Protein AF-A0A356KQ72-F1 (afdb_monomer_lite)

Radius of gyration: 13.11 Å; chains: 1; bounding box: 30×31×34 Å

Secondary structure (DSSP, 8-state):
-EEEEEGGGTEEEEE--TT--GGGHHHHHHHHHHHHHHHHSS---EEEEE-TT-S-HHHHHHHT--SS--TTEEEE-HHHHHHHHHHTTGGGTS-EESSHHHHHHT--

Foldseek 3Di:
DDWDDDPVLLEIEAEDDPPDDLQCVVVVVVVVQVVSCVVPVDGRQAYEYEQCPPPDCPSNLVSCQDPAHPPRYAYANAQVGQVVCVVVVVVPGHHYDNGPVCRSVVND

pLDDT: mean 78.25, std 9.69, range [47.94, 90.31]

Sequence (108 aa):
MKVETRPDSLARVLVPEASDDPANLEDAIHDECARYREQTGERLPQVVLDLSGVSEQGPWLRAAGPQQPDTNLRVALGQKGYLTARALRLDAVYEWYPDVEAALNGGR

Structure (mmCIF, N/CA/C/O backbone):
data_AF-A0A356KQ72-F1
#
_entry.id   AF-A0A356KQ72-F1
#
loop_
_atom_site.group_PDB
_atom_site.id
_atom_site.type_symbol
_atom_site.label_atom_id
_atom_site.label_alt_id
_atom_site.label_comp_id
_atom_site.label_asym_id
_atom_site.label_entity_id
_atom_site.label_seq_id
_atom_site.pdbx_PDB_ins_code
_atom_site.Cartn_x
_atom_site.Cartn_y
_atom_site.Cartn_z
_atom_site.occupancy
_atom_site.B_iso_or_equiv
_atom_site.auth_seq_id
_atom_site.auth_comp_id
_atom_site.auth_asym_id
_atom_site.auth_atom_id
_atom_site.pdbx_PDB_model_num
ATOM 1 N N . MET A 1 1 ? -0.282 12.506 -1.897 1.00 84.44 1 MET A N 1
ATOM 2 C CA . MET A 1 1 ? -0.641 11.085 -1.768 1.00 84.44 1 MET A CA 1
ATOM 3 C C . MET A 1 1 ? -2.100 11.024 -1.445 1.00 84.44 1 MET A C 1
ATOM 5 O O . MET A 1 1 ? -2.547 11.642 -0.479 1.00 84.44 1 MET A O 1
ATOM 9 N N . LYS A 1 2 ? -2.847 10.295 -2.265 1.00 87.94 2 LYS A N 1
ATOM 10 C CA . LYS A 1 2 ? -4.283 10.140 -2.094 1.00 87.94 2 LYS A CA 1
ATOM 11 C C . LYS A 1 2 ? -4.568 8.883 -1.281 1.00 87.94 2 LYS A C 1
ATOM 13 O O . LYS A 1 2 ? -3.965 7.841 -1.515 1.00 87.94 2 LYS A O 1
ATOM 18 N N . VAL A 1 3 ? -5.523 8.972 -0.359 1.00 84.25 3 VAL A N 1
ATOM 19 C CA . VAL A 1 3 ? -5.991 7.820 0.420 1.00 84.25 3 VAL A CA 1
ATOM 20 C C . VAL A 1 3 ? -7.411 7.476 0.010 1.00 84.25 3 VAL A C 1
ATOM 22 O O . VAL A 1 3 ? -8.324 8.291 0.143 1.00 84.25 3 VAL A O 1
ATOM 25 N N . GLU A 1 4 ? -7.608 6.257 -0.477 1.00 87.81 4 GLU A N 1
ATOM 26 C CA . GLU A 1 4 ? -8.927 5.708 -0.752 1.00 87.81 4 GLU A CA 1
ATOM 27 C C . GLU A 1 4 ? -9.350 4.772 0.379 1.00 87.81 4 GLU A C 1
ATOM 29 O O . GLU A 1 4 ? -8.653 3.827 0.753 1.00 87.81 4 GLU A O 1
ATOM 34 N N . THR A 1 5 ? -10.523 5.047 0.945 1.00 78.88 5 THR A N 1
ATOM 35 C CA . THR A 1 5 ? -11.129 4.193 1.965 1.00 78.88 5 THR A CA 1
ATOM 36 C C . THR A 1 5 ? -11.990 3.138 1.291 1.00 78.88 5 THR A C 1
ATOM 38 O O . THR A 1 5 ? -12.912 3.479 0.551 1.00 78.88 5 THR A O 1
ATOM 41 N N . ARG A 1 6 ? -11.721 1.861 1.579 1.00 76.56 6 ARG A N 1
ATOM 42 C CA . ARG A 1 6 ? -12.579 0.745 1.171 1.00 76.56 6 ARG A CA 1
ATOM 43 C C . ARG A 1 6 ? -13.343 0.245 2.405 1.00 76.56 6 ARG A C 1
ATOM 45 O O . ARG A 1 6 ? -12.752 -0.438 3.240 1.00 76.56 6 ARG A O 1
ATOM 52 N N . PRO A 1 7 ? -14.619 0.639 2.580 1.00 61.94 7 PRO A N 1
ATOM 53 C CA . PRO A 1 7 ? -15.371 0.343 3.800 1.00 61.94 7 PRO A CA 1
ATOM 54 C C . PRO A 1 7 ? -15.613 -1.159 4.000 1.00 61.94 7 PRO A C 1
ATOM 56 O O . PRO A 1 7 ? -15.627 -1.615 5.138 1.00 61.94 7 PRO A O 1
ATOM 59 N N . ASP A 1 8 ? -15.720 -1.927 2.915 1.00 65.19 8 ASP A N 1
ATOM 60 C CA . ASP A 1 8 ? -16.054 -3.356 2.965 1.00 65.19 8 ASP A CA 1
ATOM 61 C C . ASP A 1 8 ? -14.886 -4.249 3.422 1.00 65.19 8 ASP A C 1
ATOM 63 O O . ASP A 1 8 ? -15.103 -5.359 3.901 1.00 65.19 8 ASP A O 1
ATOM 67 N N . SER A 1 9 ? -13.644 -3.771 3.298 1.00 62.00 9 SER A N 1
ATOM 68 C CA . SER A 1 9 ? -12.425 -4.539 3.587 1.00 62.00 9 SER A CA 1
ATOM 69 C C . SER A 1 9 ? -11.631 -4.020 4.788 1.00 62.00 9 SER A C 1
ATOM 71 O O . SER A 1 9 ? -10.566 -4.556 5.088 1.00 62.00 9 SER A O 1
ATOM 73 N N . LEU A 1 10 ? -12.118 -2.969 5.468 1.00 72.81 10 LEU A N 1
ATOM 74 C CA . LEU A 1 10 ? -11.399 -2.248 6.535 1.00 72.81 10 LEU A CA 1
ATOM 75 C C . LEU A 1 10 ? -9.970 -1.826 6.133 1.00 72.81 10 LEU A C 1
ATOM 77 O O . LEU A 1 10 ? -9.112 -1.596 6.984 1.00 72.81 10 LEU A O 1
ATOM 81 N N . ALA A 1 11 ? -9.714 -1.710 4.830 1.00 81.06 11 ALA A N 1
ATOM 82 C CA . ALA A 1 11 ? -8.404 -1.401 4.288 1.00 81.06 11 ALA A CA 1
ATOM 83 C C . ALA A 1 11 ? -8.299 0.079 3.904 1.00 81.06 11 ALA A C 1
ATOM 85 O O . ALA A 1 11 ? -9.270 0.723 3.477 1.00 81.06 11 ALA A O 1
ATOM 86 N N . ARG A 1 12 ? -7.086 0.618 4.021 1.00 86.44 12 ARG A N 1
ATOM 87 C CA . ARG A 1 12 ? -6.717 1.919 3.450 1.00 86.44 12 ARG A CA 1
ATOM 88 C C . ARG A 1 12 ? -5.845 1.692 2.227 1.00 86.44 12 ARG A C 1
ATOM 90 O O . ARG A 1 12 ? -4.833 1.003 2.318 1.00 86.44 12 ARG A O 1
ATOM 97 N N . VAL A 1 13 ? -6.243 2.259 1.093 1.00 89.12 13 VAL A N 1
ATOM 98 C CA . VAL A 1 13 ? -5.457 2.209 -0.141 1.00 89.12 13 VAL A CA 1
ATOM 99 C C . VAL A 1 13 ? -4.727 3.537 -0.298 1.00 89.12 13 VAL A C 1
ATOM 101 O O . VAL A 1 13 ? -5.358 4.582 -0.440 1.00 89.12 13 VAL A O 1
ATOM 104 N N . LEU A 1 14 ? -3.403 3.496 -0.241 1.00 88.69 14 LEU A N 1
ATOM 105 C CA . LEU A 1 14 ? -2.513 4.613 -0.512 1.00 88.69 14 LEU A CA 1
ATOM 106 C C . LEU A 1 14 ? -2.192 4.630 -2.002 1.00 88.69 14 LEU A C 1
ATOM 108 O O . LEU A 1 14 ? -1.654 3.660 -2.530 1.00 88.69 14 LEU A O 1
ATOM 112 N N . VAL A 1 15 ? -2.510 5.731 -2.672 1.00 90.31 15 VAL A N 1
ATOM 113 C CA . VAL A 1 15 ? -2.258 5.930 -4.099 1.00 90.31 15 VAL A CA 1
ATOM 114 C C . VAL A 1 15 ? -1.272 7.090 -4.240 1.00 90.31 15 VAL A C 1
ATOM 116 O O . VAL A 1 15 ? -1.663 8.248 -4.037 1.00 90.31 15 VAL A O 1
ATOM 119 N N . PRO A 1 16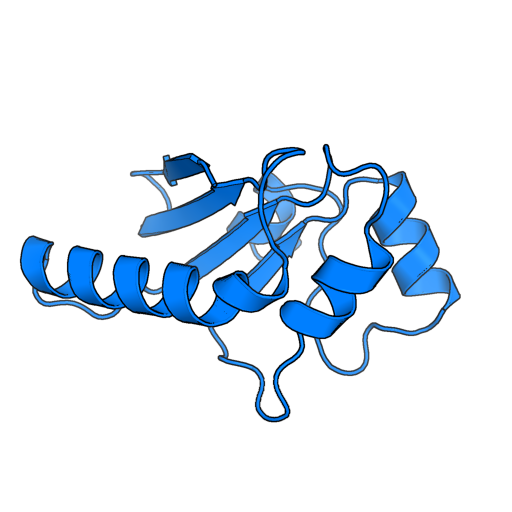 ? 0.009 6.814 -4.538 1.00 86.31 16 PRO A N 1
ATOM 120 C CA . PRO A 1 16 ? 0.983 7.858 -4.797 1.00 86.31 16 PRO A CA 1
ATOM 121 C C . PRO A 1 16 ? 0.647 8.656 -6.050 1.00 86.31 16 PRO A C 1
ATOM 123 O O . PRO A 1 16 ? 0.214 8.125 -7.073 1.00 86.31 16 PRO A O 1
ATOM 126 N N . GLU A 1 17 ? 0.896 9.950 -5.966 1.00 85.88 17 GLU A N 1
ATOM 127 C CA . GLU A 1 17 ? 0.766 10.915 -7.042 1.00 85.88 17 GLU A CA 1
ATOM 128 C C . GLU A 1 17 ? 2.158 11.279 -7.568 1.00 85.88 17 GLU A C 1
ATOM 130 O O . GLU A 1 17 ? 3.169 11.116 -6.887 1.00 85.88 17 GLU A O 1
ATOM 135 N N . ALA A 1 18 ? 2.235 11.809 -8.790 1.00 78.44 18 ALA A N 1
ATOM 136 C CA . ALA A 1 18 ? 3.519 12.132 -9.423 1.00 78.44 18 ALA A CA 1
ATOM 137 C C . ALA A 1 18 ? 4.360 13.167 -8.646 1.00 78.44 18 ALA A C 1
ATOM 139 O O . ALA A 1 18 ? 5.566 13.253 -8.855 1.00 78.44 18 ALA A O 1
ATOM 140 N N . SER A 1 19 ? 3.726 13.964 -7.783 1.00 82.25 19 SER A N 1
ATOM 141 C CA . SER A 1 19 ? 4.378 14.961 -6.931 1.00 82.25 19 SER A CA 1
ATOM 142 C C . SER A 1 19 ? 4.809 14.431 -5.562 1.00 82.25 19 SER A C 1
ATOM 144 O O . SER A 1 19 ? 5.397 15.192 -4.798 1.00 82.25 19 SER A O 1
ATOM 146 N N . ASP A 1 20 ? 4.475 13.187 -5.216 1.00 84.75 20 ASP A N 1
ATOM 147 C CA . ASP A 1 20 ? 4.790 12.635 -3.901 1.00 84.75 20 ASP A CA 1
ATOM 148 C C . ASP A 1 20 ? 6.240 12.178 -3.794 1.00 84.75 20 ASP A C 1
ATOM 150 O O . ASP A 1 20 ? 6.812 11.626 -4.734 1.00 84.75 20 ASP A O 1
ATOM 154 N N . ASP A 1 21 ? 6.806 12.358 -2.603 1.00 86.00 21 ASP A N 1
ATOM 155 C CA . ASP A 1 21 ? 8.124 11.842 -2.256 1.00 86.00 21 ASP A CA 1
ATOM 156 C C . ASP A 1 21 ? 7.993 10.435 -1.640 1.00 86.00 21 ASP A C 1
ATOM 158 O O . ASP A 1 21 ? 7.341 10.289 -0.597 1.00 86.00 21 ASP A O 1
ATOM 162 N N . PRO A 1 22 ? 8.623 9.398 -2.229 1.00 83.19 22 PRO A N 1
ATOM 163 C CA . PRO A 1 22 ? 8.697 8.066 -1.637 1.00 83.19 22 PRO A CA 1
ATOM 164 C C . PRO A 1 22 ? 9.258 8.050 -0.211 1.00 83.19 22 PRO A C 1
ATOM 166 O O . PRO A 1 22 ? 8.898 7.166 0.563 1.00 83.19 22 PRO A O 1
ATOM 169 N N . ALA A 1 23 ? 10.118 9.007 0.156 1.00 85.31 23 ALA A N 1
ATOM 170 C CA . ALA A 1 23 ? 10.683 9.099 1.502 1.00 85.31 23 ALA A CA 1
ATOM 171 C C . ALA A 1 23 ? 9.618 9.339 2.586 1.00 85.31 23 ALA A C 1
ATOM 173 O O . ALA A 1 23 ? 9.818 8.940 3.728 1.00 85.31 23 ALA A O 1
ATOM 174 N N . ASN A 1 24 ? 8.469 9.915 2.220 1.00 85.69 24 ASN A N 1
ATOM 175 C CA . ASN A 1 24 ? 7.368 10.203 3.142 1.00 85.69 24 ASN A CA 1
ATOM 176 C C . ASN A 1 24 ? 6.372 9.038 3.273 1.00 85.69 24 ASN A C 1
ATOM 178 O O . ASN A 1 24 ? 5.338 9.183 3.922 1.00 85.69 24 ASN A O 1
ATOM 182 N N . LEU A 1 25 ? 6.626 7.893 2.627 1.00 83.19 25 LEU A N 1
ATOM 183 C CA . LEU A 1 25 ? 5.703 6.756 2.649 1.00 83.19 25 LEU A CA 1
ATOM 184 C C . LEU A 1 25 ? 5.486 6.212 4.067 1.00 83.19 25 LEU A C 1
ATOM 186 O O . LEU A 1 25 ? 4.356 5.889 4.423 1.00 83.19 25 LEU A O 1
ATOM 190 N N . GLU A 1 26 ? 6.551 6.108 4.864 1.00 81.19 26 GLU A N 1
ATOM 191 C CA . GLU A 1 26 ? 6.465 5.610 6.241 1.00 81.19 26 GLU A CA 1
ATOM 192 C C . GLU A 1 26 ? 5.598 6.530 7.110 1.00 81.19 26 GLU A C 1
ATOM 194 O O . GLU A 1 26 ? 4.673 6.058 7.771 1.00 81.19 26 GLU A O 1
ATOM 199 N N . ASP A 1 27 ? 5.825 7.842 7.024 1.00 84.50 27 ASP A N 1
ATOM 200 C CA . ASP A 1 27 ? 5.022 8.849 7.723 1.00 84.50 27 ASP A CA 1
ATOM 201 C C . ASP A 1 27 ? 3.554 8.790 7.285 1.00 84.50 27 ASP A C 1
ATOM 203 O O . ASP A 1 27 ? 2.659 8.749 8.125 1.00 84.50 27 ASP A O 1
ATOM 207 N N . ALA A 1 28 ? 3.290 8.673 5.980 1.00 85.75 28 ALA A N 1
ATOM 208 C CA . ALA A 1 28 ? 1.930 8.548 5.463 1.00 85.75 28 ALA A CA 1
ATOM 209 C C . ALA A 1 28 ? 1.213 7.291 5.993 1.00 85.75 28 ALA A C 1
ATOM 211 O O . ALA A 1 28 ? 0.034 7.350 6.343 1.00 85.75 28 ALA A O 1
ATOM 212 N N . ILE A 1 29 ? 1.908 6.152 6.084 1.00 83.12 29 ILE A N 1
ATOM 213 C CA . ILE A 1 29 ? 1.352 4.920 6.664 1.00 83.12 29 ILE A CA 1
ATOM 214 C C . ILE A 1 29 ? 1.068 5.111 8.159 1.00 83.12 29 ILE A C 1
ATOM 216 O O . ILE A 1 29 ? -0.004 4.715 8.632 1.00 83.12 29 ILE A O 1
ATOM 220 N N . HIS A 1 30 ? 1.996 5.718 8.903 1.00 83.75 30 HIS A N 1
ATOM 221 C CA . HIS A 1 30 ? 1.829 5.981 10.331 1.00 83.75 30 HIS A CA 1
ATOM 222 C C . HIS A 1 30 ? 0.659 6.925 10.613 1.00 83.75 30 HIS A C 1
ATOM 224 O O . HIS A 1 30 ? -0.177 6.606 11.463 1.00 83.75 30 HIS A O 1
ATOM 230 N N . ASP A 1 31 ? 0.554 8.026 9.871 1.00 86.31 31 ASP A N 1
ATOM 231 C CA . ASP A 1 31 ? -0.535 8.995 9.985 1.00 86.31 31 ASP A CA 1
ATOM 232 C C . ASP A 1 31 ? -1.891 8.333 9.720 1.00 86.31 31 ASP A C 1
ATOM 234 O O . ASP A 1 31 ? -2.855 8.536 10.464 1.00 86.31 31 ASP A O 1
ATOM 238 N N . GLU A 1 32 ? -1.972 7.465 8.709 1.00 85.75 32 GLU A N 1
ATOM 239 C CA . GLU A 1 32 ? -3.193 6.720 8.415 1.00 85.75 32 GLU A CA 1
ATOM 240 C C . GLU A 1 32 ? -3.568 5.712 9.498 1.00 85.75 32 GLU A C 1
ATOM 242 O O . GLU A 1 32 ? -4.742 5.605 9.873 1.00 85.75 32 GLU A O 1
ATOM 247 N N . CYS A 1 33 ? -2.585 4.990 10.033 1.00 83.56 33 CYS A N 1
ATOM 248 C CA . CYS A 1 33 ? -2.799 4.067 11.140 1.00 83.56 33 CYS A CA 1
ATOM 249 C C . CYS A 1 33 ? -3.275 4.802 12.400 1.00 83.56 33 CYS A C 1
ATOM 251 O O . CYS A 1 33 ? -4.208 4.342 13.066 1.00 83.56 33 CYS A O 1
ATOM 253 N N . ALA A 1 34 ? -2.662 5.946 12.717 1.00 85.75 34 ALA A N 1
ATOM 254 C CA . ALA A 1 34 ? -3.043 6.786 13.846 1.00 85.75 34 ALA A CA 1
ATOM 255 C C . ALA A 1 34 ? -4.472 7.312 13.675 1.00 85.75 34 ALA A C 1
ATOM 257 O O . ALA A 1 34 ? -5.317 7.107 14.548 1.00 85.75 34 ALA A O 1
ATOM 258 N N . ARG A 1 35 ? -4.783 7.873 12.502 1.00 86.12 35 ARG A N 1
ATOM 259 C CA . ARG A 1 35 ? -6.112 8.392 12.166 1.00 86.12 35 ARG A CA 1
ATOM 260 C C . ARG A 1 35 ? -7.200 7.323 12.245 1.00 86.12 35 ARG A C 1
ATOM 262 O O . ARG A 1 35 ? -8.277 7.580 12.779 1.00 86.12 35 ARG A O 1
ATOM 269 N N . TYR A 1 36 ? -6.942 6.118 11.735 1.00 84.69 36 TYR A N 1
ATOM 270 C CA . TYR A 1 36 ? -7.895 5.009 11.838 1.00 84.69 36 TYR A CA 1
ATOM 271 C C . TYR A 1 36 ? -8.161 4.628 13.299 1.00 84.69 36 TYR A C 1
ATOM 273 O O . TYR A 1 36 ? -9.314 4.425 13.691 1.00 84.69 36 TYR A O 1
ATOM 281 N N . ARG A 1 37 ? -7.106 4.577 14.119 1.00 85.56 37 ARG A N 1
ATOM 282 C CA . ARG A 1 37 ? -7.211 4.257 15.544 1.00 85.56 37 ARG A CA 1
ATOM 283 C C . ARG A 1 37 ? -7.983 5.317 16.322 1.00 85.56 37 ARG A C 1
ATOM 285 O O . ARG A 1 37 ? -8.767 4.961 17.193 1.00 85.56 37 ARG A O 1
ATOM 292 N N . GLU A 1 38 ? -7.807 6.593 16.003 1.00 87.88 38 GLU A N 1
ATOM 293 C CA . GLU A 1 38 ? -8.592 7.679 16.603 1.00 87.88 38 GLU A CA 1
ATOM 294 C C . GLU A 1 38 ? -10.083 7.579 16.256 1.00 87.88 38 GLU A C 1
ATOM 296 O O . GLU A 1 38 ? -10.934 7.859 17.097 1.00 87.88 38 GLU A O 1
ATOM 301 N N . GLN A 1 39 ? -10.410 7.146 15.035 1.00 86.44 39 GLN A N 1
ATOM 302 C CA . GLN A 1 39 ? -11.792 7.035 14.558 1.00 86.44 39 GLN A CA 1
ATOM 303 C C . GLN A 1 39 ? -12.526 5.801 15.092 1.00 86.44 39 GLN A C 1
ATOM 305 O O . GLN A 1 39 ? -13.731 5.862 15.332 1.00 86.44 39 GLN A O 1
ATOM 310 N N . THR A 1 40 ? -11.824 4.675 15.233 1.00 84.44 40 THR A N 1
ATOM 311 C CA . THR A 1 40 ? -12.443 3.362 15.497 1.00 84.44 40 THR A CA 1
ATOM 312 C C . THR A 1 40 ? -12.058 2.758 16.845 1.00 84.44 40 THR A C 1
ATOM 314 O O . THR A 1 40 ? -12.749 1.874 17.340 1.00 84.44 40 THR A O 1
ATOM 317 N N . GLY A 1 41 ? -10.959 3.214 17.451 1.00 85.69 41 GLY A N 1
ATOM 318 C CA . GLY A 1 41 ? -10.336 2.578 18.612 1.00 85.69 41 GLY A CA 1
ATOM 319 C C . GLY A 1 41 ? -9.516 1.324 18.279 1.00 85.69 41 GLY A C 1
ATOM 320 O O . GLY A 1 41 ? -8.866 0.776 19.170 1.00 85.69 41 GLY A O 1
ATOM 321 N N . GLU A 1 42 ? -9.501 0.881 17.019 1.00 83.75 42 GLU A N 1
ATOM 322 C CA . GLU A 1 42 ? -8.875 -0.370 16.585 1.00 83.75 42 GLU A CA 1
ATOM 323 C C . GLU A 1 42 ? -7.569 -0.142 15.807 1.00 83.7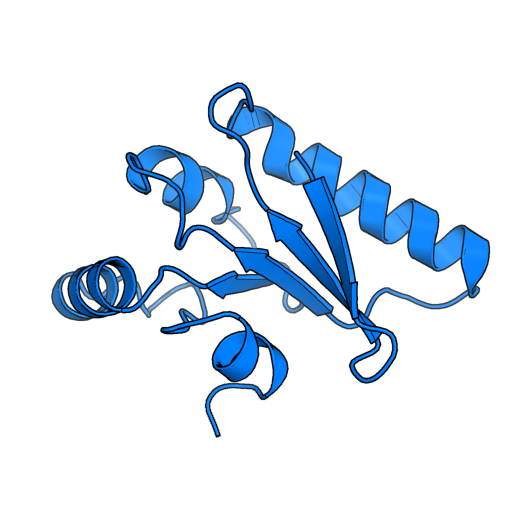5 42 GLU A C 1
ATOM 325 O O . GLU A 1 42 ? -7.277 0.954 15.325 1.00 83.75 42 GLU A O 1
ATOM 330 N N . ARG A 1 43 ? -6.749 -1.195 15.676 1.00 80.81 43 ARG A N 1
ATOM 331 C CA . ARG A 1 43 ? -5.585 -1.175 14.777 1.00 80.81 43 ARG A CA 1
ATOM 332 C C . ARG A 1 43 ? -6.071 -1.366 13.344 1.00 80.81 43 ARG A C 1
ATOM 334 O O . ARG A 1 43 ? -6.868 -2.265 13.093 1.00 80.81 43 ARG A O 1
ATOM 341 N N . LEU A 1 44 ? -5.539 -0.575 12.413 1.00 79.19 44 LEU A N 1
ATOM 342 C CA . LEU A 1 44 ? -5.823 -0.749 10.994 1.00 79.19 44 LEU A CA 1
ATOM 343 C C . LEU A 1 44 ? -5.350 -2.146 10.540 1.00 79.19 44 LEU A C 1
ATOM 345 O O . LEU A 1 44 ? -4.154 -2.448 10.660 1.00 79.19 44 LEU A O 1
ATOM 349 N N . PRO A 1 45 ? -6.257 -3.011 10.051 1.00 79.56 45 PRO A N 1
ATOM 350 C CA . PRO A 1 45 ? -5.907 -4.387 9.723 1.00 79.56 45 PRO A CA 1
ATOM 351 C C . PRO A 1 45 ? -5.053 -4.472 8.459 1.00 79.56 45 PRO A C 1
ATOM 353 O O . PRO A 1 45 ? -4.230 -5.377 8.350 1.00 79.56 45 PRO A O 1
ATOM 356 N N . GLN A 1 46 ? -5.227 -3.538 7.518 1.00 83.94 46 GLN A N 1
ATOM 357 C CA . GLN A 1 46 ? -4.566 -3.607 6.223 1.00 83.94 46 GLN A CA 1
ATOM 358 C C . GLN A 1 46 ? -4.334 -2.232 5.585 1.00 83.94 46 GLN A C 1
ATOM 360 O O . GLN A 1 46 ? -5.233 -1.387 5.525 1.00 83.94 46 GLN A O 1
ATOM 365 N N . VAL A 1 47 ? -3.139 -2.064 5.020 1.00 85.12 47 VAL A N 1
ATOM 366 C CA . VAL A 1 47 ? -2.766 -0.960 4.133 1.00 85.12 47 VAL A CA 1
ATOM 367 C C . VAL A 1 47 ? -2.373 -1.541 2.780 1.00 85.12 47 VAL A C 1
ATOM 369 O O . VAL A 1 47 ? -1.587 -2.483 2.707 1.00 85.12 47 VAL A O 1
ATOM 372 N N . VAL A 1 48 ? -2.915 -0.988 1.699 1.00 87.12 48 VAL A N 1
ATOM 373 C CA . VAL A 1 48 ? -2.524 -1.337 0.330 1.00 87.12 48 VAL A CA 1
ATOM 374 C C . VAL A 1 48 ? -1.845 -0.139 -0.307 1.00 87.12 48 VAL A C 1
ATOM 376 O O . VAL A 1 48 ? -2.452 0.919 -0.397 1.00 87.12 48 VAL A O 1
ATOM 379 N N . LEU A 1 49 ? -0.617 -0.299 -0.784 1.00 87.44 49 LEU A N 1
ATOM 380 C CA . LEU A 1 49 ? 0.059 0.698 -1.607 1.00 87.44 49 LEU A CA 1
ATOM 381 C C . LEU A 1 49 ? -0.182 0.387 -3.088 1.00 87.44 49 LEU A C 1
ATOM 383 O O . LEU A 1 49 ? 0.287 -0.636 -3.585 1.00 87.44 49 LEU A O 1
ATOM 387 N N . ASP A 1 50 ? -0.904 1.257 -3.789 1.00 89.19 50 ASP A N 1
ATOM 388 C CA . ASP A 1 50 ? -1.191 1.128 -5.217 1.00 89.19 50 ASP A CA 1
ATOM 389 C C . ASP A 1 50 ? -0.158 1.876 -6.068 1.00 89.19 50 ASP A C 1
ATOM 391 O O . ASP A 1 50 ? -0.243 3.081 -6.284 1.00 89.19 50 ASP A O 1
ATOM 395 N N . LEU A 1 51 ? 0.818 1.134 -6.583 1.00 86.81 51 LEU A N 1
ATOM 396 C CA . LEU A 1 51 ? 1.855 1.616 -7.497 1.00 86.81 51 LEU A CA 1
ATOM 397 C C . LEU A 1 51 ? 1.518 1.361 -8.972 1.00 86.81 51 LEU A C 1
ATOM 399 O O . LEU A 1 51 ? 2.373 1.568 -9.839 1.00 86.81 51 LEU A O 1
ATOM 403 N N . SER A 1 52 ? 0.304 0.898 -9.286 1.00 82.50 52 SER A N 1
ATOM 404 C CA . SER A 1 52 ? -0.083 0.548 -10.659 1.00 82.50 52 SER A CA 1
ATOM 405 C C . SER A 1 52 ? -0.033 1.743 -11.619 1.00 82.50 52 SER A C 1
ATOM 407 O O . SER A 1 52 ? 0.285 1.571 -12.797 1.00 82.50 52 SER A O 1
ATOM 409 N N . GLY A 1 53 ? -0.289 2.950 -11.105 1.00 78.56 53 GLY A N 1
ATOM 410 C CA . GLY A 1 53 ? -0.243 4.208 -11.854 1.00 78.56 53 GLY A CA 1
ATOM 411 C C . GLY A 1 53 ? 1.117 4.914 -11.860 1.00 78.56 53 GLY A C 1
ATOM 412 O O . GLY A 1 53 ? 1.268 5.922 -12.550 1.00 78.56 53 GLY A O 1
ATOM 413 N N . VAL A 1 54 ? 2.109 4.417 -11.115 1.00 79.19 54 VAL A N 1
ATOM 414 C CA . VAL A 1 54 ? 3.406 5.089 -10.968 1.00 79.19 54 VAL A CA 1
ATOM 415 C C . VAL A 1 54 ? 4.367 4.626 -12.060 1.00 79.19 54 VAL A C 1
ATOM 417 O O . VAL A 1 54 ? 4.638 3.435 -12.216 1.00 79.19 54 VAL A O 1
ATOM 420 N N . SER A 1 55 ? 4.919 5.579 -12.810 1.00 72.81 55 SER A N 1
ATOM 421 C CA . SER A 1 55 ? 5.882 5.324 -13.887 1.00 72.81 55 SER A CA 1
ATOM 422 C C . SER A 1 55 ? 7.231 4.807 -13.372 1.00 72.81 55 SER A C 1
ATOM 424 O O . SER A 1 55 ? 7.816 3.915 -13.987 1.00 72.81 55 SER A O 1
ATOM 426 N N . GLU A 1 56 ? 7.711 5.315 -12.234 1.00 77.56 56 GLU A N 1
ATOM 427 C CA . GLU A 1 56 ? 8.965 4.893 -11.599 1.00 77.56 56 GLU A CA 1
ATOM 428 C C . GLU A 1 56 ? 8.708 4.108 -10.308 1.00 77.56 56 GLU A C 1
ATOM 430 O O . GLU A 1 56 ? 8.713 4.647 -9.207 1.00 77.56 56 GLU A O 1
ATOM 435 N N . GLN A 1 57 ? 8.509 2.795 -10.431 1.00 73.94 57 GLN A N 1
ATOM 436 C CA . GLN A 1 57 ? 8.211 1.935 -9.277 1.00 73.94 57 GLN A CA 1
ATOM 437 C C . GLN A 1 57 ? 9.431 1.688 -8.369 1.00 73.94 57 GLN A C 1
ATOM 439 O O . GLN A 1 57 ? 9.270 1.355 -7.202 1.00 73.94 57 GLN A O 1
ATOM 444 N N . GLY A 1 58 ? 10.660 1.857 -8.871 1.00 74.88 58 GLY A N 1
ATOM 445 C CA . GLY A 1 58 ? 11.898 1.513 -8.155 1.00 74.88 58 GLY A CA 1
ATOM 446 C C . GLY A 1 58 ? 12.081 2.205 -6.792 1.00 74.88 58 GLY A C 1
ATOM 447 O O . GLY A 1 58 ? 12.312 1.505 -5.804 1.00 74.88 58 GLY A O 1
ATOM 448 N N . PRO A 1 59 ? 11.986 3.545 -6.703 1.00 79.19 59 PRO A N 1
ATOM 449 C CA . PRO A 1 59 ? 12.068 4.267 -5.432 1.00 79.19 59 PRO A CA 1
ATOM 450 C C . PRO A 1 59 ? 10.978 3.853 -4.436 1.00 79.19 59 PRO A C 1
ATOM 452 O O . PRO A 1 59 ? 11.277 3.601 -3.271 1.00 79.19 59 PRO A O 1
ATOM 455 N N . TRP A 1 60 ? 9.742 3.690 -4.910 1.00 78.88 60 TRP A N 1
ATOM 456 C CA . TRP A 1 60 ? 8.605 3.268 -4.090 1.00 78.88 60 TRP A CA 1
ATOM 457 C C . TRP A 1 60 ? 8.749 1.843 -3.565 1.00 78.88 60 TRP A C 1
ATOM 459 O O . TRP A 1 60 ? 8.451 1.594 -2.406 1.00 78.88 60 TRP A O 1
ATOM 469 N N . LEU A 1 61 ? 9.270 0.920 -4.374 1.00 75.44 61 LEU A N 1
ATOM 470 C CA . LEU A 1 61 ? 9.571 -0.449 -3.948 1.00 75.44 61 LEU A CA 1
ATOM 471 C C . LEU A 1 61 ? 10.621 -0.492 -2.832 1.00 75.44 61 LEU A C 1
ATOM 473 O O . LEU A 1 61 ? 10.551 -1.350 -1.958 1.00 75.44 61 LEU A O 1
ATOM 477 N N . ARG A 1 62 ? 11.601 0.420 -2.858 1.00 75.19 62 ARG A N 1
ATOM 478 C CA . ARG A 1 62 ? 12.607 0.538 -1.792 1.00 75.19 62 ARG A CA 1
ATOM 479 C C . ARG A 1 62 ? 12.018 1.153 -0.528 1.00 75.19 62 ARG A C 1
ATOM 481 O O . ARG A 1 62 ? 12.314 0.670 0.556 1.00 75.19 62 ARG A O 1
ATOM 488 N N . ALA A 1 63 ? 11.196 2.189 -0.674 1.00 74.56 63 ALA A N 1
ATOM 489 C CA . ALA A 1 63 ? 10.542 2.860 0.446 1.00 74.56 63 ALA A CA 1
ATOM 490 C C . ALA A 1 63 ? 9.502 1.965 1.134 1.00 74.56 63 ALA A C 1
ATOM 492 O O . ALA A 1 63 ? 9.450 1.904 2.355 1.00 74.56 63 ALA A O 1
ATOM 493 N N . ALA A 1 64 ? 8.721 1.210 0.354 1.00 69.94 64 ALA A N 1
ATOM 494 C CA . ALA A 1 64 ? 7.752 0.238 0.859 1.00 69.94 64 ALA A CA 1
ATOM 495 C C . ALA A 1 64 ? 8.417 -0.944 1.565 1.00 69.94 64 ALA A C 1
ATOM 497 O O . ALA A 1 64 ? 7.719 -1.784 2.129 1.00 69.94 64 ALA A O 1
ATOM 498 N N . GLY A 1 65 ? 9.751 -1.012 1.504 1.00 59.94 65 GLY A N 1
ATOM 499 C CA . GLY A 1 65 ? 10.527 -2.077 2.072 1.00 59.94 65 GLY A CA 1
ATOM 500 C C . GLY A 1 65 ? 11.376 -1.730 3.289 1.00 59.94 65 GLY A C 1
ATOM 501 O O . GLY A 1 65 ? 12.606 -1.785 3.186 1.00 59.94 65 GLY A O 1
ATOM 502 N N . PRO A 1 66 ? 10.766 -1.417 4.448 1.00 54.09 66 PRO A N 1
ATOM 503 C CA . PRO A 1 66 ? 11.513 -1.247 5.685 1.00 54.09 66 PRO A CA 1
ATOM 504 C C . PRO A 1 66 ? 12.244 -2.542 6.083 1.00 54.09 66 PRO A C 1
ATOM 506 O O . PRO A 1 66 ? 11.846 -3.652 5.734 1.00 54.09 66 PRO A O 1
ATOM 509 N N . GLN A 1 67 ? 13.316 -2.411 6.875 1.00 53.88 67 GLN A N 1
ATOM 510 C CA . GLN A 1 67 ? 14.095 -3.544 7.410 1.00 53.88 67 GLN A CA 1
ATOM 511 C C . GLN A 1 67 ? 13.261 -4.554 8.223 1.00 53.88 67 GLN A C 1
ATOM 513 O O . GLN A 1 67 ? 13.715 -5.677 8.449 1.00 53.88 67 GLN A O 1
ATOM 518 N N . GLN A 1 68 ? 12.063 -4.168 8.664 1.00 51.66 68 GLN A N 1
ATOM 519 C CA . GLN A 1 68 ? 11.066 -5.046 9.261 1.00 51.66 68 GLN A CA 1
ATOM 520 C C . GLN A 1 68 ? 9.745 -4.858 8.514 1.00 51.66 68 GLN A C 1
ATOM 522 O O . GLN A 1 68 ? 9.189 -3.763 8.578 1.00 51.66 68 GLN A O 1
ATOM 527 N N . PRO A 1 69 ? 9.233 -5.879 7.809 1.00 53.31 69 PRO A N 1
ATOM 528 C CA . PRO A 1 69 ? 7.957 -5.763 7.124 1.00 53.31 69 PRO A CA 1
ATOM 529 C C . PRO A 1 69 ? 6.848 -5.555 8.160 1.00 53.31 69 PRO A C 1
ATOM 531 O O . PRO A 1 69 ? 6.605 -6.426 9.001 1.00 53.31 69 PRO A O 1
ATOM 534 N N . ASP A 1 70 ? 6.168 -4.407 8.107 1.00 59.75 70 ASP A N 1
ATOM 535 C CA . ASP A 1 70 ? 4.894 -4.269 8.804 1.00 59.75 70 ASP A CA 1
ATOM 536 C C . ASP A 1 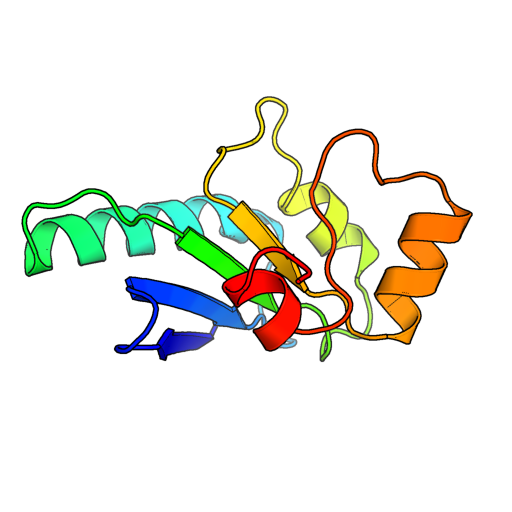70 ? 3.929 -5.263 8.153 1.00 59.75 70 ASP A C 1
ATOM 538 O O . ASP A 1 70 ? 3.673 -5.220 6.948 1.00 59.75 70 ASP A O 1
ATOM 542 N N . THR A 1 71 ? 3.440 -6.215 8.945 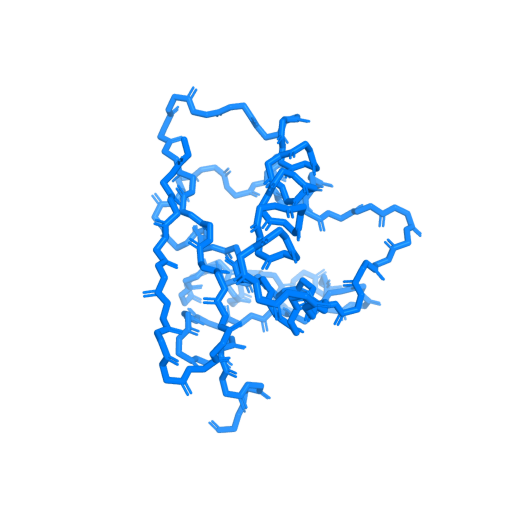1.00 60.38 71 THR A N 1
ATOM 543 C CA . THR A 1 71 ? 2.710 -7.404 8.470 1.00 60.38 71 THR A CA 1
ATOM 544 C C . THR A 1 71 ? 1.386 -7.045 7.786 1.00 60.38 71 THR A C 1
ATOM 546 O O . THR A 1 71 ? 0.746 -7.894 7.171 1.00 60.38 71 THR A O 1
ATOM 549 N N . ASN A 1 72 ? 0.986 -5.778 7.884 1.00 75.12 72 ASN A N 1
ATOM 550 C CA . ASN A 1 72 ? -0.267 -5.246 7.380 1.00 75.12 72 ASN A CA 1
ATOM 551 C C . ASN A 1 72 ? -0.110 -4.481 6.051 1.00 75.12 72 ASN A C 1
ATOM 553 O O . ASN A 1 72 ? -1.128 -4.060 5.494 1.00 75.12 72 ASN A O 1
ATOM 557 N N . LEU A 1 73 ? 1.115 -4.284 5.537 1.00 77.31 73 LEU A N 1
ATOM 558 C CA . LEU A 1 73 ? 1.363 -3.586 4.271 1.00 77.31 73 LEU A CA 1
ATOM 559 C C . LEU A 1 73 ? 1.380 -4.567 3.091 1.00 77.31 73 LEU A C 1
ATOM 561 O O . LEU A 1 73 ? 2.200 -5.480 3.025 1.00 77.31 73 LEU A O 1
ATOM 565 N N . ARG A 1 74 ? 0.500 -4.336 2.117 1.00 83.19 74 ARG A N 1
ATOM 566 C CA . ARG A 1 74 ? 0.464 -5.050 0.835 1.00 83.19 74 ARG A CA 1
ATOM 567 C C . ARG A 1 74 ? 0.711 -4.076 -0.305 1.00 83.19 74 ARG A C 1
ATOM 569 O O . ARG A 1 74 ? 0.296 -2.923 -0.232 1.00 83.19 74 ARG A O 1
ATOM 576 N N . VAL A 1 75 ? 1.357 -4.530 -1.374 1.00 83.56 75 VAL A N 1
ATOM 577 C CA . VAL A 1 75 ? 1.736 -3.644 -2.483 1.00 83.56 75 VAL A CA 1
ATOM 578 C C . VAL A 1 75 ? 1.153 -4.155 -3.797 1.00 83.56 75 VAL A C 1
ATOM 580 O O . VAL A 1 75 ? 1.441 -5.271 -4.232 1.00 83.56 75 VAL A O 1
ATOM 583 N N . ALA A 1 76 ? 0.346 -3.318 -4.446 1.00 86.69 76 ALA A N 1
ATOM 584 C CA . ALA A 1 76 ? -0.188 -3.545 -5.780 1.00 86.69 76 ALA A CA 1
ATOM 585 C C . ALA A 1 76 ? 0.701 -2.838 -6.812 1.00 86.69 76 ALA A C 1
ATOM 587 O O . ALA A 1 76 ? 0.889 -1.629 -6.755 1.00 86.69 76 ALA A O 1
ATOM 588 N N . LEU A 1 77 ? 1.271 -3.583 -7.761 1.00 8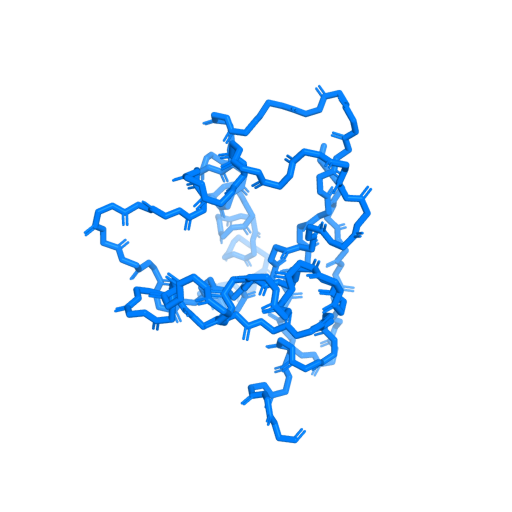0.06 77 LEU A N 1
ATOM 589 C CA . LEU A 1 77 ? 2.259 -3.052 -8.718 1.00 80.06 77 LEU A CA 1
ATOM 590 C C . LEU A 1 77 ? 1.696 -2.807 -10.123 1.00 80.06 77 LEU A C 1
ATOM 592 O O . LEU A 1 77 ? 2.422 -2.381 -11.026 1.00 80.06 77 LEU A O 1
ATOM 596 N N . GLY A 1 78 ? 0.426 -3.142 -10.344 1.00 77.00 78 GLY A N 1
ATOM 597 C CA . GLY A 1 78 ? -0.103 -3.333 -11.689 1.00 77.00 78 GLY A CA 1
ATOM 598 C C . GLY A 1 78 ? 0.495 -4.577 -12.362 1.00 77.00 78 GLY A C 1
ATOM 599 O O . GLY A 1 78 ? 1.565 -5.076 -12.001 1.00 77.00 78 GLY A O 1
ATOM 600 N N . GLN A 1 79 ? -0.171 -5.079 -13.401 1.00 78.94 79 GLN A N 1
ATOM 601 C CA . GLN A 1 79 ? 0.186 -6.352 -14.038 1.00 78.94 79 GLN A CA 1
ATOM 602 C C . GLN A 1 79 ? 1.643 -6.401 -14.540 1.00 78.94 79 GLN A C 1
ATOM 604 O O . GLN A 1 79 ? 2.346 -7.393 -14.343 1.00 78.94 79 GLN A O 1
ATOM 609 N N . LYS A 1 80 ? 2.130 -5.316 -15.156 1.00 76.25 80 LYS A N 1
ATOM 610 C CA . LYS A 1 80 ? 3.501 -5.231 -15.686 1.00 76.25 80 LYS A CA 1
ATOM 611 C C . LYS A 1 80 ? 4.556 -5.168 -14.574 1.00 76.25 80 LYS A C 1
ATOM 613 O O . LYS A 1 80 ? 5.582 -5.845 -14.671 1.00 76.25 80 LYS A O 1
ATOM 618 N N . GLY A 1 81 ? 4.301 -4.380 -13.529 1.00 76.31 81 GLY A N 1
ATOM 619 C CA . GLY A 1 81 ? 5.184 -4.271 -12.367 1.00 76.31 81 GLY A CA 1
ATOM 620 C C . GLY A 1 81 ? 5.273 -5.590 -11.607 1.00 76.31 81 GLY A C 1
ATOM 621 O O . GLY A 1 81 ? 6.368 -6.066 -11.319 1.00 76.31 81 GLY A O 1
ATOM 622 N N . TYR A 1 82 ? 4.133 -6.255 -11.408 1.00 79.62 82 TYR A N 1
ATOM 623 C CA . TYR A 1 82 ? 4.046 -7.555 -10.746 1.00 79.62 82 TYR A CA 1
ATOM 624 C C . TYR A 1 82 ? 4.836 -8.653 -11.473 1.00 79.62 82 TYR A C 1
ATOM 626 O O . TYR A 1 82 ? 5.636 -9.360 -10.859 1.00 79.62 82 TYR A O 1
ATOM 634 N N . LEU A 1 83 ? 4.680 -8.766 -12.798 1.00 78.69 83 LEU A N 1
ATOM 635 C CA . LEU A 1 83 ? 5.460 -9.718 -13.600 1.00 78.69 83 LEU A CA 1
ATOM 636 C C . LEU A 1 83 ? 6.967 -9.440 -13.515 1.00 78.69 83 LEU A C 1
ATOM 638 O O . LEU A 1 83 ? 7.762 -10.376 -13.439 1.00 78.69 83 LEU A O 1
ATOM 642 N N . THR A 1 84 ? 7.354 -8.162 -13.484 1.00 75.50 84 THR A N 1
ATOM 643 C CA . THR A 1 84 ? 8.756 -7.744 -13.361 1.00 75.50 84 THR A CA 1
ATOM 644 C C . THR A 1 84 ? 9.320 -8.089 -11.982 1.00 75.50 84 THR A C 1
ATOM 646 O O . THR A 1 84 ? 10.381 -8.702 -11.893 1.00 75.50 84 THR A O 1
ATOM 649 N N . ALA A 1 85 ? 8.594 -7.778 -10.906 1.00 75.75 85 ALA A N 1
ATOM 650 C CA . ALA A 1 85 ? 8.992 -8.106 -9.538 1.00 75.75 85 ALA A CA 1
ATOM 651 C C . ALA A 1 85 ? 9.156 -9.621 -9.334 1.00 75.75 85 ALA A C 1
ATOM 653 O O . ALA A 1 85 ? 10.137 -10.068 -8.737 1.00 75.75 85 ALA A O 1
ATOM 654 N N . ARG A 1 86 ? 8.246 -10.420 -9.908 1.00 77.38 86 ARG A N 1
ATOM 655 C CA . ARG A 1 86 ? 8.321 -11.886 -9.884 1.00 77.38 86 ARG A CA 1
ATOM 656 C C . ARG A 1 86 ? 9.508 -12.425 -10.684 1.00 77.38 86 ARG A C 1
ATOM 658 O O . ARG A 1 86 ? 10.188 -13.337 -10.223 1.00 77.38 86 ARG A O 1
ATOM 665 N N . ALA A 1 87 ? 9.790 -11.860 -11.859 1.00 77.31 87 ALA A N 1
ATOM 666 C CA . ALA A 1 87 ? 10.957 -12.239 -12.659 1.00 77.31 87 ALA A CA 1
ATOM 667 C C . ALA A 1 87 ? 12.281 -11.939 -11.933 1.00 77.31 87 ALA A C 1
ATOM 669 O O . ALA A 1 87 ? 13.237 -12.704 -12.048 1.00 77.31 87 ALA A O 1
ATOM 670 N N . LEU A 1 88 ? 12.312 -10.856 -11.152 1.00 73.25 88 LEU A N 1
ATOM 671 C CA . LEU A 1 88 ? 13.459 -10.434 -10.348 1.00 73.25 88 LEU A CA 1
ATOM 672 C C . LEU A 1 88 ? 13.544 -11.115 -8.971 1.00 73.25 88 LEU A C 1
ATOM 674 O O . LEU A 1 88 ? 14.481 -10.831 -8.228 1.00 73.25 88 LEU A O 1
ATOM 678 N N . ARG A 1 89 ? 12.607 -12.016 -8.637 1.00 71.31 89 ARG A N 1
ATOM 679 C CA . ARG A 1 89 ? 12.515 -12.696 -7.331 1.00 71.31 89 ARG A CA 1
ATOM 680 C C . ARG A 1 89 ? 12.530 -11.738 -6.134 1.00 71.31 89 ARG A C 1
ATOM 682 O O . ARG A 1 89 ? 13.212 -11.960 -5.135 1.00 71.31 89 ARG A O 1
ATOM 689 N N . LEU A 1 90 ? 11.786 -10.638 -6.251 1.00 67.44 90 LEU A N 1
ATOM 690 C CA . LEU A 1 90 ? 11.601 -9.682 -5.152 1.00 67.44 90 LEU A CA 1
ATOM 691 C C . LEU A 1 90 ? 10.594 -10.188 -4.099 1.00 67.44 90 LEU A C 1
ATOM 693 O O . LEU A 1 90 ? 10.326 -9.504 -3.118 1.00 67.44 90 LEU A O 1
ATOM 697 N N . ASP A 1 91 ? 10.024 -11.377 -4.295 1.00 64.06 91 ASP A N 1
ATOM 698 C CA . ASP A 1 91 ? 9.003 -12.056 -3.485 1.00 64.06 91 ASP A CA 1
ATOM 699 C C . ASP A 1 91 ? 9.478 -12.506 -2.095 1.00 64.06 91 ASP A C 1
ATOM 701 O O . ASP A 1 91 ? 8.666 -12.892 -1.263 1.00 64.06 91 ASP A O 1
ATOM 705 N N . ALA A 1 92 ? 10.778 -12.427 -1.808 1.00 56.91 92 ALA A N 1
ATOM 706 C CA . ALA A 1 92 ? 11.344 -12.909 -0.549 1.00 56.91 92 ALA A CA 1
ATOM 707 C C . ALA A 1 92 ? 11.035 -12.028 0.679 1.00 56.91 92 ALA A C 1
ATOM 709 O O . ALA A 1 92 ? 11.304 -12.456 1.800 1.00 56.91 92 ALA A O 1
ATOM 710 N N . VAL A 1 93 ? 10.523 -10.805 0.486 1.00 58.38 93 VAL A N 1
ATOM 711 C CA . VAL A 1 93 ? 10.357 -9.829 1.583 1.00 58.38 93 VAL A CA 1
ATOM 712 C C . VAL A 1 93 ? 8.956 -9.203 1.635 1.00 58.38 93 VAL A C 1
ATOM 714 O O . VAL A 1 93 ? 8.521 -8.808 2.712 1.00 58.38 93 VAL A O 1
ATOM 717 N N . TYR A 1 94 ? 8.217 -9.172 0.520 1.00 66.25 94 TYR A N 1
ATOM 718 C CA . TYR A 1 94 ? 6.893 -8.541 0.449 1.00 66.25 94 TYR A CA 1
ATOM 719 C C . TYR A 1 94 ? 5.901 -9.393 -0.336 1.00 66.25 94 TYR A C 1
ATOM 721 O O . TYR A 1 94 ? 6.253 -10.045 -1.322 1.00 66.25 94 TYR A O 1
ATOM 729 N N . GLU A 1 95 ? 4.635 -9.326 0.070 1.00 73.69 95 GLU A N 1
ATOM 730 C CA . GLU A 1 95 ? 3.531 -9.850 -0.721 1.00 73.69 95 GLU A CA 1
ATOM 731 C C . GLU A 1 95 ? 3.163 -8.842 -1.815 1.00 73.69 95 GLU A C 1
ATOM 733 O O . GLU A 1 95 ? 2.545 -7.800 -1.571 1.00 73.69 95 GLU A O 1
ATOM 738 N N . TRP A 1 96 ? 3.582 -9.158 -3.037 1.00 80.62 96 TRP A N 1
ATOM 739 C CA . TRP A 1 96 ? 3.252 -8.388 -4.229 1.00 80.62 96 TRP A CA 1
ATOM 740 C C . TRP A 1 96 ? 1.944 -8.870 -4.834 1.00 80.62 96 TRP A C 1
ATOM 742 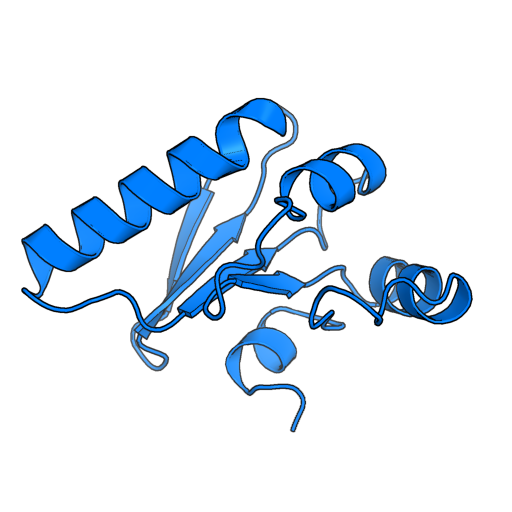O O . TRP A 1 96 ? 1.704 -10.075 -4.934 1.00 80.62 96 TRP A O 1
ATOM 752 N N . TYR A 1 97 ? 1.160 -7.930 -5.347 1.00 85.88 97 TYR A N 1
ATOM 753 C CA . TYR A 1 97 ? -0.114 -8.223 -5.984 1.00 85.88 97 TYR A CA 1
ATOM 754 C C . TYR A 1 97 ? -0.217 -7.561 -7.366 1.00 85.88 97 TYR A C 1
ATOM 756 O O . TYR A 1 97 ? 0.348 -6.482 -7.589 1.00 85.88 97 TYR A O 1
ATOM 764 N N . PRO A 1 98 ? -0.914 -8.206 -8.322 1.00 85.25 98 PRO A N 1
ATOM 765 C CA . PRO A 1 98 ? -1.094 -7.672 -9.670 1.00 85.25 98 PRO A CA 1
ATOM 766 C C . PRO A 1 98 ? -1.980 -6.421 -9.709 1.00 85.25 98 PRO A C 1
ATOM 768 O O . PRO A 1 98 ? -1.822 -5.605 -10.614 1.00 85.25 98 PRO A O 1
ATOM 771 N N . ASP A 1 99 ? -2.874 -6.256 -8.736 1.00 87.44 99 ASP A N 1
ATOM 772 C CA . ASP A 1 99 ? -3.807 -5.139 -8.608 1.00 87.44 99 ASP A CA 1
ATOM 773 C C . ASP A 1 99 ? -4.281 -4.989 -7.148 1.00 87.44 99 ASP A C 1
ATOM 775 O O . ASP A 1 99 ? -3.931 -5.789 -6.272 1.00 87.44 99 ASP A O 1
ATOM 779 N N . VAL A 1 100 ? -5.044 -3.923 -6.882 1.00 88.06 100 VAL A N 1
ATOM 780 C CA . VAL A 1 100 ? -5.566 -3.596 -5.547 1.00 88.06 100 VAL A CA 1
ATOM 781 C C . VAL A 1 100 ? -6.558 -4.650 -5.052 1.00 88.06 100 VAL A C 1
ATOM 783 O O . VAL A 1 100 ? -6.526 -4.990 -3.877 1.00 88.06 100 VAL A O 1
ATOM 786 N N . GLU A 1 101 ? -7.401 -5.213 -5.919 1.00 87.44 101 GLU A N 1
ATOM 787 C CA . GLU A 1 101 ? -8.391 -6.231 -5.532 1.00 87.44 101 GLU A CA 1
ATOM 788 C C . GLU A 1 101 ? -7.713 -7.520 -5.057 1.00 87.44 101 GLU A C 1
ATOM 790 O O . GLU A 1 101 ? -8.041 -8.059 -3.999 1.00 87.44 101 GLU A O 1
ATOM 795 N N . ALA A 1 102 ? -6.701 -7.988 -5.786 1.00 85.25 102 ALA A N 1
ATOM 796 C CA . ALA A 1 102 ? -5.878 -9.116 -5.380 1.00 85.25 102 ALA A CA 1
ATOM 797 C C . ALA A 1 102 ? -5.148 -8.818 -4.061 1.00 85.25 102 ALA A C 1
ATOM 799 O O . ALA A 1 102 ? -5.092 -9.686 -3.188 1.00 85.25 102 ALA A O 1
ATOM 800 N N . ALA A 1 103 ? -4.649 -7.588 -3.883 1.00 85.19 103 ALA A N 1
ATOM 801 C CA . ALA A 1 103 ? -4.037 -7.158 -2.629 1.00 85.19 103 ALA A CA 1
ATOM 802 C C . ALA A 1 103 ? -5.036 -7.168 -1.471 1.00 85.19 103 ALA A C 1
ATOM 804 O O . ALA A 1 103 ? -4.685 -7.588 -0.375 1.00 85.19 103 ALA A O 1
ATOM 805 N N . LEU A 1 104 ? -6.285 -6.759 -1.677 1.00 84.56 104 LEU A N 1
ATOM 806 C CA . LEU A 1 104 ? -7.329 -6.792 -0.650 1.00 84.56 104 LEU A CA 1
ATOM 807 C C . LEU A 1 104 ? -7.706 -8.229 -0.265 1.00 84.56 104 LEU A C 1
ATOM 809 O O . LEU A 1 104 ? -7.742 -8.558 0.919 1.00 84.56 104 LEU A O 1
ATOM 813 N N . ASN A 1 105 ? -7.870 -9.112 -1.248 1.00 82.81 105 ASN A N 1
ATOM 814 C CA . ASN A 1 105 ? -8.324 -10.490 -1.034 1.00 82.81 105 ASN A CA 1
ATOM 815 C C . ASN A 1 105 ? -7.210 -11.481 -0.637 1.00 82.81 105 ASN A C 1
ATOM 817 O O . ASN A 1 105 ? -7.488 -12.654 -0.382 1.00 82.81 105 ASN A O 1
ATOM 821 N N . GLY A 1 106 ? -5.951 -11.035 -0.577 1.00 71.94 106 GLY A N 1
ATOM 822 C CA . GLY A 1 106 ? -4.807 -11.897 -0.259 1.00 71.94 106 GLY A CA 1
ATOM 823 C C . GLY A 1 106 ? -4.451 -12.870 -1.388 1.00 71.94 106 GLY A C 1
ATOM 824 O O . GLY A 1 106 ? -3.971 -13.970 -1.129 1.00 71.94 106 GLY A O 1
ATOM 825 N N . GLY A 1 107 ? -4.715 -12.487 -2.643 1.00 60.84 107 GLY A N 1
ATOM 826 C CA . GLY A 1 107 ? -4.301 -13.237 -3.833 1.00 60.84 107 GLY A CA 1
ATOM 827 C C . GLY A 1 107 ? -5.102 -14.512 -4.119 1.00 60.84 107 GLY A C 1
ATOM 828 O O . GLY A 1 107 ? -4.580 -15.400 -4.794 1.00 60.84 107 GLY A O 1
ATOM 829 N N . ARG A 1 108 ? -6.331 -14.615 -3.596 1.00 47.94 108 ARG A N 1
ATOM 830 C CA . ARG A 1 108 ? -7.283 -15.693 -3.911 1.00 47.94 108 ARG A CA 1
ATOM 831 C C . ARG A 1 108 ? -8.149 -15.385 -5.122 1.00 47.94 108 ARG A C 1
ATOM 833 O O . ARG A 1 108 ? -8.516 -14.204 -5.290 1.00 47.94 108 ARG A O 1
#